Protein AF-A0A7C6Z3P0-F1 (afdb_monomer_lite)

Sequence (90 aa):
MDITAIKLQYNKILERYKTAEAWLDSPKRVDREIQKWMPEFEKIVDQINLLLFAIGDHTTDEAMNGFKMENEISKKYTKVSLNKRRERRE

Organism: NCBI:txid36854

Structure (mmCIF, N/CA/C/O backbone):
data_AF-A0A7C6Z3P0-F1
#
_entry.id   AF-A0A7C6Z3P0-F1
#
loop_
_atom_site.group_PDB
_atom_site.id
_atom_site.type_symbol
_atom_site.label_atom_id
_atom_site.label_alt_id
_atom_site.label_comp_id
_atom_site.label_asym_id
_atom_site.label_entity_id
_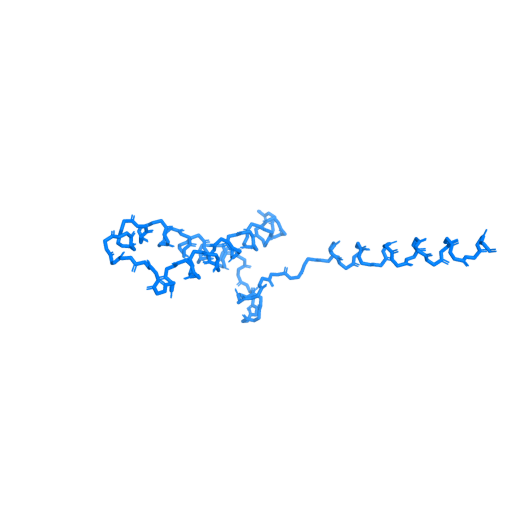atom_site.label_seq_id
_atom_site.pdbx_PDB_ins_code
_atom_site.Cartn_x
_atom_site.Cartn_y
_atom_site.Cartn_z
_atom_site.occupancy
_atom_site.B_iso_or_equiv
_atom_site.auth_seq_id
_atom_site.auth_comp_id
_atom_site.auth_asym_id
_atom_site.auth_atom_id
_atom_site.pdbx_PDB_model_num
ATOM 1 N N . MET A 1 1 ? 7.983 9.948 -17.809 1.00 63.28 1 MET A N 1
ATOM 2 C CA . MET A 1 1 ? 7.874 9.794 -16.342 1.00 63.28 1 MET A CA 1
ATOM 3 C C . MET A 1 1 ? 8.793 8.642 -15.961 1.00 63.28 1 MET A C 1
ATOM 5 O O . MET A 1 1 ? 8.781 7.652 -16.679 1.00 63.28 1 MET A O 1
ATOM 9 N N . ASP A 1 2 ? 9.654 8.789 -14.955 1.00 88.19 2 ASP A N 1
ATOM 10 C CA . ASP A 1 2 ? 10.605 7.729 -14.586 1.00 88.19 2 ASP A CA 1
ATOM 11 C C . ASP A 1 2 ? 9.881 6.611 -13.822 1.00 88.19 2 ASP A C 1
ATOM 13 O O . ASP A 1 2 ? 9.443 6.807 -12.688 1.00 88.19 2 ASP A O 1
ATOM 17 N N . ILE A 1 3 ? 9.758 5.440 -14.453 1.00 89.88 3 ILE A N 1
ATOM 18 C CA . ILE A 1 3 ? 9.100 4.252 -13.886 1.00 89.88 3 ILE A CA 1
ATOM 19 C C . ILE A 1 3 ? 9.752 3.847 -12.557 1.00 89.88 3 ILE A C 1
ATOM 21 O O . ILE A 1 3 ? 9.064 3.411 -11.637 1.00 89.88 3 ILE A O 1
ATOM 25 N N . THR A 1 4 ? 11.063 4.047 -12.410 1.00 90.44 4 THR A N 1
ATOM 26 C CA . THR A 1 4 ? 11.803 3.741 -11.178 1.00 90.44 4 THR A CA 1
ATOM 27 C C . THR A 1 4 ? 11.314 4.605 -10.017 1.00 90.44 4 THR A C 1
ATOM 29 O O . THR A 1 4 ? 11.081 4.107 -8.914 1.00 90.44 4 THR A O 1
ATOM 32 N N . ALA A 1 5 ? 11.100 5.900 -10.263 1.00 91.44 5 ALA A N 1
ATOM 33 C CA . ALA A 1 5 ? 10.562 6.819 -9.265 1.00 91.44 5 ALA A CA 1
ATOM 34 C C . ALA A 1 5 ? 9.118 6.459 -8.874 1.00 91.44 5 ALA A C 1
ATOM 36 O O . ALA A 1 5 ? 8.784 6.493 -7.689 1.00 91.44 5 ALA A O 1
ATOM 37 N N . ILE A 1 6 ? 8.293 6.046 -9.843 1.00 93.88 6 ILE A N 1
ATOM 38 C CA . ILE A 1 6 ? 6.910 5.602 -9.604 1.00 93.88 6 ILE A CA 1
ATOM 39 C C . ILE A 1 6 ? 6.891 4.325 -8.753 1.00 93.88 6 ILE A C 1
ATOM 41 O O . ILE A 1 6 ? 6.174 4.273 -7.758 1.00 93.88 6 ILE A O 1
ATOM 45 N N . LYS A 1 7 ? 7.733 3.329 -9.062 1.00 93.88 7 LYS A N 1
ATOM 46 C CA . LYS A 1 7 ? 7.882 2.100 -8.258 1.00 93.88 7 LYS A CA 1
ATOM 47 C C . LYS A 1 7 ? 8.347 2.392 -6.828 1.00 93.88 7 LYS A C 1
ATOM 49 O O . LYS A 1 7 ? 7.849 1.797 -5.874 1.00 93.88 7 LYS A O 1
ATOM 54 N N . LEU A 1 8 ? 9.260 3.349 -6.648 1.00 93.75 8 LEU A N 1
ATOM 55 C CA . LEU A 1 8 ? 9.690 3.773 -5.313 1.00 93.75 8 LEU A CA 1
ATOM 56 C C . LEU A 1 8 ? 8.552 4.444 -4.534 1.00 93.75 8 LEU A C 1
ATOM 58 O O . LEU A 1 8 ? 8.399 4.216 -3.333 1.00 93.75 8 LEU A O 1
ATOM 62 N N . GLN A 1 9 ? 7.770 5.291 -5.203 1.00 94.69 9 GLN A N 1
ATOM 63 C CA . GLN A 1 9 ? 6.598 5.918 -4.605 1.00 94.69 9 GLN A CA 1
ATOM 64 C C . GLN A 1 9 ? 5.551 4.867 -4.233 1.00 94.69 9 GLN A C 1
ATOM 66 O O . GLN A 1 9 ? 5.033 4.913 -3.120 1.00 94.69 9 GLN A O 1
ATOM 71 N N . TYR A 1 10 ? 5.312 3.890 -5.109 1.00 96.25 10 TYR A N 1
ATOM 72 C CA . TYR A 1 10 ? 4.429 2.759 -4.852 1.00 96.25 10 TYR A CA 1
ATOM 73 C C . TYR A 1 10 ? 4.807 2.028 -3.565 1.00 96.25 10 TYR A C 1
ATOM 75 O O . TYR A 1 10 ? 3.977 1.921 -2.668 1.00 96.25 10 TYR A O 1
ATOM 83 N N . ASN A 1 11 ? 6.074 1.624 -3.413 1.00 95.38 11 ASN A N 1
ATOM 84 C CA . ASN A 1 11 ? 6.534 0.919 -2.212 1.00 95.38 11 ASN A CA 1
ATOM 85 C C . ASN A 1 11 ? 6.266 1.722 -0.925 1.00 95.38 11 ASN A C 1
ATOM 87 O O . ASN A 1 11 ? 5.820 1.161 0.072 1.00 95.38 11 ASN A O 1
ATOM 91 N N . LYS A 1 12 ? 6.466 3.047 -0.954 1.00 95.44 12 LYS A N 1
ATOM 92 C CA . LYS A 1 12 ? 6.179 3.921 0.199 1.00 95.44 12 LYS A CA 1
ATOM 93 C C . LYS A 1 12 ? 4.689 3.983 0.536 1.00 95.44 12 LYS A C 1
ATOM 95 O O . LYS A 1 12 ? 4.330 4.027 1.711 1.00 95.44 12 LYS A O 1
ATOM 100 N N . ILE A 1 13 ? 3.821 4.043 -0.473 1.00 96.38 13 ILE A N 1
ATOM 101 C CA . ILE A 1 13 ? 2.369 4.053 -0.254 1.00 96.38 13 ILE A CA 1
ATOM 102 C C . ILE A 1 13 ? 1.891 2.673 0.210 1.00 96.38 13 ILE A C 1
ATOM 104 O O . ILE A 1 13 ? 1.066 2.600 1.115 1.00 96.38 13 ILE A O 1
ATOM 108 N N . LEU A 1 14 ? 2.468 1.589 -0.312 1.00 96.62 14 LEU A N 1
ATOM 109 C CA . LEU A 1 14 ? 2.167 0.224 0.111 1.00 96.62 14 LEU A CA 1
ATOM 110 C C . LEU A 1 14 ? 2.489 -0.007 1.598 1.00 96.62 14 LEU A C 1
ATOM 112 O O . LEU A 1 14 ? 1.697 -0.615 2.314 1.00 96.62 14 LEU A O 1
ATOM 116 N N . GLU A 1 15 ? 3.611 0.514 2.101 1.00 95.75 15 GLU A N 1
ATOM 117 C CA . GLU A 1 15 ? 3.926 0.469 3.540 1.00 95.75 15 GLU A CA 1
ATOM 118 C C . GLU A 1 15 ? 2.887 1.219 4.389 1.00 95.75 15 GLU A C 1
ATOM 120 O O . GLU A 1 15 ? 2.477 0.745 5.455 1.00 95.75 15 GLU A O 1
ATOM 125 N N . ARG A 1 16 ? 2.424 2.380 3.908 1.00 95.50 16 ARG A N 1
ATOM 126 C CA . ARG A 1 16 ? 1.360 3.148 4.573 1.00 95.50 16 ARG A CA 1
ATOM 127 C C . ARG A 1 16 ? 0.038 2.395 4.570 1.00 95.50 16 ARG A C 1
ATOM 129 O O . ARG A 1 16 ? -0.609 2.357 5.610 1.00 95.50 16 ARG A O 1
ATOM 136 N N . TYR A 1 17 ? -0.322 1.773 3.449 1.00 96.44 17 TYR A N 1
ATOM 137 C CA . TYR A 1 17 ? -1.500 0.918 3.336 1.00 96.44 17 TYR A CA 1
ATOM 138 C C . TYR A 1 17 ? -1.464 -0.204 4.369 1.00 96.44 17 TYR A C 1
ATOM 140 O O . TYR A 1 17 ? -2.374 -0.288 5.183 1.00 96.44 17 TYR A O 1
ATOM 148 N N . LYS A 1 18 ? -0.374 -0.983 4.427 1.00 95.00 18 LYS A N 1
ATOM 149 C CA . LYS A 1 18 ? -0.230 -2.096 5.385 1.00 95.00 18 LYS A CA 1
ATOM 150 C C . LYS A 1 18 ? -0.336 -1.626 6.836 1.00 95.00 18 LYS A C 1
ATOM 152 O O . LYS A 1 18 ? -0.927 -2.294 7.678 1.00 95.00 18 LYS A O 1
ATOM 157 N N . THR A 1 19 ? 0.226 -0.456 7.132 1.00 95.56 19 THR A N 1
ATOM 158 C CA . THR A 1 19 ? 0.133 0.148 8.468 1.00 95.56 19 THR A CA 1
ATOM 159 C C . THR A 1 19 ? -1.300 0.570 8.798 1.00 95.56 19 THR A C 1
ATOM 161 O O . THR A 1 19 ? -1.759 0.357 9.919 1.00 95.56 19 THR A O 1
ATOM 164 N N . ALA A 1 20 ? -2.005 1.174 7.841 1.00 94.38 20 ALA A N 1
ATOM 165 C CA . ALA A 1 20 ? -3.379 1.624 8.018 1.00 94.38 20 ALA A CA 1
ATOM 166 C C . ALA A 1 20 ? -4.358 0.445 8.120 1.00 94.38 20 ALA A C 1
ATOM 168 O O . ALA A 1 20 ? -5.201 0.445 9.009 1.00 94.38 20 ALA A O 1
ATOM 169 N N . GLU A 1 21 ? -4.187 -0.584 7.290 1.00 95.06 21 GLU A N 1
ATOM 170 C CA . GLU A 1 21 ? -4.929 -1.849 7.340 1.00 95.06 21 GLU A CA 1
ATOM 171 C C . GLU A 1 21 ? -4.776 -2.505 8.719 1.00 95.06 21 GLU A C 1
ATOM 173 O O . GLU A 1 21 ? -5.762 -2.705 9.421 1.00 95.06 21 GLU A O 1
ATOM 178 N N . ALA A 1 22 ? -3.539 -2.683 9.198 1.00 94.81 22 ALA A N 1
ATOM 179 C CA . ALA A 1 22 ? -3.286 -3.228 10.533 1.00 94.81 22 ALA A CA 1
ATOM 180 C C . ALA A 1 22 ? -3.870 -2.367 11.671 1.00 94.81 22 ALA A C 1
ATOM 182 O O . ALA A 1 22 ? -4.213 -2.880 12.740 1.00 94.81 22 ALA A O 1
ATOM 183 N N . TRP A 1 23 ? -3.957 -1.046 11.480 1.00 94.31 23 TRP A N 1
ATOM 184 C CA . TRP A 1 23 ? -4.582 -0.148 12.450 1.00 94.31 23 TRP A CA 1
ATOM 185 C C . TRP A 1 23 ? -6.107 -0.303 12.468 1.00 94.31 23 TRP A C 1
ATOM 187 O O . TRP A 1 23 ? -6.679 -0.310 13.561 1.00 94.31 23 TRP A O 1
ATOM 197 N N . LEU A 1 24 ? -6.734 -0.439 11.294 1.00 92.62 24 LEU A N 1
ATOM 198 C CA . LEU A 1 24 ? -8.178 -0.627 11.120 1.00 92.62 24 LEU A CA 1
ATOM 199 C C . LEU A 1 24 ? -8.639 -1.992 11.638 1.00 92.62 24 LEU A C 1
ATOM 201 O O . LEU A 1 24 ? -9.634 -2.056 12.354 1.00 92.62 24 LEU A O 1
ATOM 205 N N . ASP A 1 25 ? -7.868 -3.046 11.372 1.00 91.50 25 ASP A N 1
ATOM 206 C CA . ASP A 1 25 ? -8.149 -4.417 11.818 1.00 91.50 25 ASP A CA 1
ATOM 207 C C . ASP A 1 25 ? -7.912 -4.631 13.321 1.00 91.50 25 ASP A C 1
ATOM 209 O O . ASP A 1 25 ? -8.169 -5.706 13.872 1.00 91.50 25 ASP A O 1
ATOM 213 N N . SER A 1 26 ? -7.390 -3.624 14.027 1.00 92.75 26 SER A N 1
ATOM 214 C CA . SER A 1 26 ? -7.105 -3.757 15.447 1.00 92.75 26 SER A CA 1
ATOM 215 C C . SER A 1 26 ? -8.410 -3.867 16.254 1.00 92.75 26 SER A C 1
ATOM 217 O O . SER A 1 26 ? -9.189 -2.913 16.290 1.00 92.75 26 SER A O 1
ATOM 219 N N . PRO A 1 27 ? -8.610 -4.941 17.046 1.00 89.56 27 PRO A N 1
ATOM 220 C CA . PRO A 1 27 ? -9.833 -5.144 17.836 1.00 89.56 27 PRO A CA 1
ATOM 221 C C . PRO A 1 27 ? -9.999 -4.127 18.979 1.00 89.56 27 PRO A C 1
ATOM 223 O O . PRO A 1 27 ? -10.975 -4.158 19.720 1.00 89.56 27 PRO A O 1
ATOM 226 N N . LYS A 1 28 ? -9.015 -3.240 19.166 1.00 89.06 28 LYS A N 1
ATOM 227 C CA . LYS A 1 28 ? -9.027 -2.165 20.164 1.00 89.06 28 LYS A CA 1
ATOM 228 C C . LYS A 1 28 ? -9.729 -0.901 19.663 1.00 89.06 28 LYS A C 1
ATOM 230 O O . LYS A 1 28 ? -9.845 0.054 20.429 1.00 89.06 28 LYS A O 1
ATOM 235 N N . ARG A 1 29 ? -10.111 -0.847 18.384 1.00 87.50 29 ARG A N 1
ATOM 236 C CA . ARG A 1 29 ? -10.706 0.339 17.767 1.00 87.50 29 ARG A CA 1
ATOM 237 C C . ARG A 1 29 ? -12.214 0.333 17.908 1.00 87.50 29 ARG A C 1
ATOM 239 O O . ARG A 1 29 ? -12.859 -0.706 17.882 1.00 87.50 29 ARG A O 1
ATOM 246 N N . VAL A 1 30 ? -12.755 1.533 18.064 1.00 92.69 30 VAL A N 1
ATOM 247 C CA . VAL A 1 30 ? -14.197 1.764 18.105 1.00 92.69 30 VAL A CA 1
ATOM 248 C C . VAL A 1 30 ? -14.656 2.140 16.701 1.00 92.69 30 VAL A C 1
ATOM 250 O O . VAL A 1 30 ? -14.001 2.951 16.045 1.00 92.69 30 VAL A O 1
ATOM 253 N N . ASP A 1 31 ? -15.809 1.632 16.271 1.00 90.44 31 ASP A N 1
ATOM 254 C CA . ASP A 1 31 ? -16.362 1.848 14.924 1.00 90.44 31 ASP A CA 1
ATOM 255 C C . ASP A 1 31 ? -16.400 3.321 14.506 1.00 90.44 31 ASP A C 1
ATOM 257 O O . ASP A 1 31 ? -16.097 3.670 13.369 1.00 90.44 31 ASP A O 1
ATOM 261 N N . ARG A 1 32 ? -16.710 4.226 15.441 1.00 92.31 32 ARG A N 1
ATOM 262 C CA . ARG A 1 32 ? -16.730 5.670 15.174 1.00 92.31 32 ARG A CA 1
ATOM 263 C C . ARG A 1 32 ? -15.347 6.229 14.825 1.00 92.31 32 ARG A C 1
ATOM 265 O O . ARG A 1 32 ? -15.240 7.147 14.016 1.00 92.31 32 ARG A O 1
ATOM 272 N N . GLU A 1 33 ? -14.297 5.713 15.459 1.00 92.38 33 GLU A N 1
ATOM 273 C CA . GLU A 1 33 ? -12.918 6.097 15.155 1.00 92.38 33 GLU A CA 1
ATOM 274 C C . GLU A 1 33 ? -12.511 5.542 13.788 1.00 92.38 33 GLU A C 1
ATOM 276 O O . GLU A 1 33 ? -11.958 6.277 12.977 1.00 92.38 33 GLU A O 1
ATOM 281 N N . ILE A 1 34 ? -12.875 4.291 13.495 1.00 92.06 34 ILE A N 1
ATOM 282 C CA . ILE A 1 34 ? -12.673 3.664 12.183 1.00 92.06 34 ILE A CA 1
ATOM 283 C C . ILE A 1 34 ? -13.343 4.491 11.077 1.00 92.06 34 ILE A C 1
ATOM 285 O O . ILE A 1 34 ? -12.684 4.889 10.120 1.00 92.06 34 ILE A O 1
ATOM 289 N N . GLN A 1 35 ? -14.623 4.838 11.236 1.00 94.19 35 GLN A N 1
ATOM 290 C CA . GLN A 1 35 ? -15.362 5.636 10.253 1.00 94.19 35 GLN A CA 1
ATOM 291 C C . GLN A 1 35 ? -14.756 7.022 10.024 1.00 94.19 35 GLN A C 1
ATOM 293 O O . GLN A 1 35 ? -14.787 7.525 8.904 1.00 94.19 35 GLN A O 1
ATOM 298 N N . LYS A 1 36 ? -14.172 7.639 11.059 1.00 95.12 36 LYS A N 1
ATOM 299 C CA . LYS A 1 36 ? -13.477 8.927 10.922 1.00 95.12 36 LYS A CA 1
ATOM 300 C C . LYS A 1 36 ? -12.269 8.828 9.986 1.00 95.12 36 LYS A C 1
ATOM 302 O O . LYS A 1 36 ? -11.986 9.785 9.271 1.00 95.12 36 LYS A O 1
ATOM 307 N N . TRP A 1 37 ? -11.551 7.709 10.021 1.00 94.62 37 TRP A N 1
ATOM 308 C CA . TRP A 1 37 ? -10.319 7.514 9.255 1.00 94.62 37 TRP A CA 1
ATOM 309 C C . TRP A 1 37 ? -10.525 6.780 7.928 1.00 94.62 37 TRP A C 1
ATOM 311 O O . TRP A 1 37 ? -9.627 6.813 7.088 1.00 94.62 37 TRP A O 1
ATOM 321 N N . MET A 1 38 ? -11.702 6.192 7.698 1.00 94.25 38 MET A N 1
ATOM 322 C CA . MET A 1 38 ? -12.037 5.496 6.452 1.00 94.25 38 MET A CA 1
ATOM 323 C C . MET A 1 38 ? -11.774 6.335 5.186 1.00 94.25 38 MET A C 1
ATOM 325 O O . MET A 1 38 ? -11.119 5.819 4.283 1.00 94.25 38 MET A O 1
ATOM 329 N N . PRO A 1 39 ? -12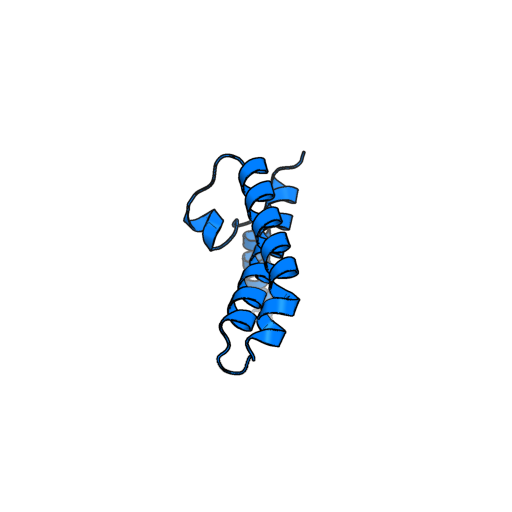.130 7.637 5.121 1.00 96.75 39 PRO A N 1
ATOM 330 C CA . PRO A 1 39 ? -11.846 8.444 3.932 1.00 96.75 39 PRO A CA 1
ATOM 331 C C . PRO A 1 39 ? -10.346 8.617 3.648 1.00 96.75 39 PRO A C 1
ATOM 333 O O . PRO A 1 39 ? -9.941 8.786 2.502 1.00 96.75 39 PRO A O 1
ATOM 336 N N . GLU A 1 40 ? -9.495 8.600 4.679 1.00 95.44 40 GLU A N 1
ATOM 337 C CA . GLU A 1 40 ? -8.041 8.664 4.489 1.00 95.44 40 GLU A CA 1
ATOM 338 C C . GLU A 1 40 ? -7.477 7.319 4.024 1.00 95.44 40 GLU A C 1
ATOM 340 O O . GLU A 1 40 ? -6.539 7.288 3.230 1.00 95.44 40 GLU A O 1
ATOM 345 N N . PHE A 1 41 ? -8.068 6.211 4.475 1.00 96.25 41 PHE A N 1
ATOM 346 C CA . PHE A 1 41 ? -7.722 4.881 3.988 1.00 96.25 41 PHE A CA 1
ATOM 347 C C . PHE A 1 41 ? -8.092 4.706 2.508 1.00 96.25 41 PHE A C 1
ATOM 349 O O . PHE A 1 41 ? -7.258 4.258 1.724 1.00 96.25 41 PHE A O 1
ATOM 356 N N . GLU A 1 42 ? -9.280 5.154 2.097 1.00 96.38 42 GLU A N 1
ATOM 357 C CA . GLU A 1 42 ? -9.717 5.146 0.692 1.00 96.38 42 GLU A CA 1
ATOM 358 C C . GLU A 1 42 ? -8.749 5.920 -0.215 1.00 96.38 42 GLU A C 1
ATOM 360 O O . GLU A 1 42 ? -8.326 5.407 -1.250 1.00 96.38 42 GLU A O 1
ATOM 365 N N . L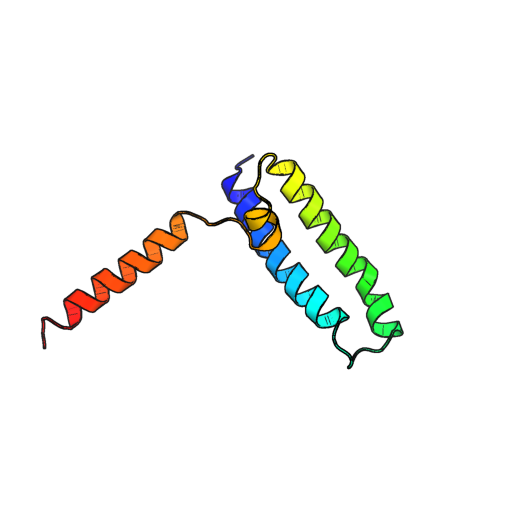YS A 1 43 ? -8.275 7.099 0.216 1.00 97.31 43 LYS A N 1
ATOM 366 C CA . LYS A 1 43 ? -7.255 7.862 -0.529 1.00 97.31 43 LYS A CA 1
ATOM 367 C C . LYS A 1 43 ? -5.955 7.083 -0.737 1.00 97.31 43 LYS A C 1
ATOM 369 O O . LYS A 1 43 ? -5.297 7.263 -1.760 1.00 97.31 43 LYS A O 1
ATOM 374 N N . ILE A 1 44 ? -5.547 6.258 0.228 1.00 96.50 44 ILE A N 1
ATOM 375 C CA . ILE A 1 44 ? -4.348 5.418 0.095 1.00 96.50 44 ILE A CA 1
ATOM 376 C C . ILE A 1 44 ? -4.586 4.331 -0.959 1.00 96.50 44 ILE A C 1
ATOM 378 O O . ILE A 1 44 ? -3.715 4.100 -1.798 1.00 96.50 44 ILE A O 1
ATOM 382 N N . VAL A 1 45 ? -5.763 3.700 -0.950 1.00 96.62 45 VAL A N 1
ATOM 383 C CA . VAL A 1 45 ? -6.154 2.693 -1.950 1.00 96.62 45 VAL A CA 1
ATOM 384 C C . VAL A 1 45 ? -6.181 3.302 -3.354 1.00 96.62 45 VAL A C 1
ATOM 386 O O . VAL A 1 45 ? -5.598 2.737 -4.281 1.00 96.62 45 VAL A O 1
ATOM 389 N N . ASP A 1 46 ? -6.755 4.494 -3.509 1.00 97.62 46 ASP A N 1
ATOM 390 C CA . ASP A 1 46 ? -6.764 5.214 -4.786 1.00 97.62 46 ASP A CA 1
ATOM 391 C C . ASP A 1 46 ? -5.347 5.520 -5.282 1.00 97.62 46 ASP A C 1
ATOM 393 O O . ASP A 1 46 ? -5.035 5.332 -6.459 1.00 97.62 46 ASP A O 1
ATOM 397 N N . GLN A 1 47 ? -4.448 5.939 -4.385 1.00 96.69 47 GLN A N 1
ATOM 398 C CA . GLN A 1 47 ? -3.042 6.172 -4.722 1.00 96.69 47 GLN A CA 1
ATOM 399 C C . GLN A 1 47 ? -2.337 4.893 -5.187 1.00 96.69 47 GLN A C 1
ATOM 401 O O . GLN A 1 47 ? -1.578 4.945 -6.154 1.00 96.69 47 GLN A O 1
ATOM 406 N N . ILE A 1 48 ? -2.586 3.755 -4.533 1.00 95.69 48 ILE A N 1
ATOM 407 C CA . ILE A 1 48 ? -2.055 2.447 -4.948 1.00 95.69 48 ILE A CA 1
ATOM 408 C C . ILE A 1 48 ? -2.534 2.107 -6.358 1.00 95.69 48 ILE A C 1
ATOM 410 O O . ILE A 1 48 ? -1.708 1.814 -7.223 1.00 95.69 48 ILE A O 1
ATOM 414 N N . ASN A 1 49 ? -3.839 2.211 -6.610 1.00 95.06 49 ASN A N 1
ATOM 415 C CA . ASN A 1 49 ? -4.438 1.885 -7.904 1.00 95.06 49 ASN A CA 1
ATOM 416 C C . ASN A 1 49 ? -3.893 2.772 -9.031 1.00 95.06 49 ASN A C 1
ATOM 418 O O . ASN A 1 49 ? -3.519 2.270 -10.092 1.00 95.06 49 ASN A O 1
ATOM 422 N N . LEU A 1 50 ? -3.782 4.083 -8.791 1.00 96.62 50 LEU A N 1
ATOM 423 C CA . LEU A 1 50 ? -3.216 5.031 -9.754 1.00 96.62 50 LEU A CA 1
ATOM 424 C C . LEU A 1 50 ? -1.754 4.716 -10.083 1.00 96.62 50 LEU A C 1
ATOM 426 O O . LEU A 1 50 ? -1.349 4.790 -11.244 1.00 96.62 50 LEU A O 1
ATOM 430 N N . LEU A 1 51 ? -0.956 4.360 -9.075 1.00 95.69 51 LEU A N 1
ATOM 431 C CA . LEU A 1 51 ? 0.454 4.033 -9.267 1.00 95.69 51 LEU A CA 1
ATOM 432 C C . LEU A 1 51 ? 0.634 2.692 -9.990 1.00 95.69 51 LEU A C 1
ATOM 434 O O . LEU A 1 51 ? 1.470 2.622 -10.886 1.00 95.69 51 LEU A O 1
ATOM 438 N N . LEU A 1 52 ? -0.161 1.662 -9.677 1.00 94.75 52 LEU A N 1
ATOM 439 C CA . LEU A 1 52 ? -0.148 0.396 -10.426 1.00 94.75 52 LEU A CA 1
ATOM 440 C C . LEU A 1 52 ? -0.529 0.605 -11.889 1.00 94.75 52 LEU A C 1
ATOM 442 O O . LEU A 1 52 ? 0.156 0.102 -12.777 1.00 94.75 52 LEU A O 1
ATOM 446 N N . PHE A 1 53 ? -1.567 1.405 -12.144 1.00 94.94 53 PHE A N 1
ATOM 447 C CA . PHE A 1 53 ? -1.961 1.762 -13.503 1.00 94.94 53 PHE A CA 1
ATOM 448 C C . PHE A 1 53 ? -0.831 2.482 -14.253 1.00 94.94 53 PHE A C 1
ATOM 450 O O . PHE A 1 53 ? -0.554 2.164 -15.406 1.00 94.94 53 PHE A O 1
ATOM 457 N N . ALA A 1 54 ? -0.136 3.414 -13.593 1.00 94.44 54 ALA A N 1
ATOM 458 C CA . ALA A 1 54 ? 0.993 4.132 -14.184 1.00 94.44 54 ALA A CA 1
ATOM 459 C C . ALA A 1 54 ? 2.227 3.245 -14.436 1.00 94.44 54 ALA A C 1
ATOM 461 O O . ALA A 1 54 ? 3.022 3.549 -15.325 1.00 94.44 54 ALA A O 1
ATOM 462 N N . ILE A 1 55 ? 2.407 2.173 -13.658 1.00 94.25 55 ILE A N 1
ATOM 463 C CA . ILE A 1 55 ? 3.483 1.191 -13.853 1.00 94.25 55 ILE A CA 1
ATOM 464 C C . ILE A 1 55 ? 3.185 0.285 -15.054 1.00 94.25 55 ILE A C 1
ATOM 466 O O . ILE A 1 55 ? 4.113 -0.071 -15.780 1.00 94.25 55 ILE A O 1
ATOM 470 N N . GLY A 1 56 ? 1.914 -0.046 -15.293 1.00 93.00 56 GLY A N 1
ATOM 471 C CA . GLY A 1 56 ? 1.510 -0.945 -16.371 1.00 93.00 56 GLY A CA 1
ATOM 472 C C . GLY A 1 56 ? 1.767 -2.398 -15.987 1.00 93.00 56 GLY A C 1
ATOM 473 O O . GLY A 1 56 ? 1.131 -2.904 -15.066 1.00 93.00 56 GLY A O 1
ATOM 474 N N . ASP A 1 57 ? 2.700 -3.067 -16.662 1.00 92.12 57 ASP A N 1
ATOM 475 C CA . ASP A 1 57 ? 2.993 -4.482 -16.418 1.00 92.12 57 ASP A CA 1
ATOM 476 C C . ASP A 1 57 ? 3.685 -4.707 -15.067 1.00 92.12 57 ASP A C 1
ATOM 478 O O . ASP A 1 57 ? 4.744 -4.146 -14.768 1.00 92.12 57 ASP A O 1
ATOM 482 N N . HIS A 1 58 ? 3.081 -5.568 -14.252 1.00 92.62 58 HIS A N 1
ATOM 483 C CA . HIS A 1 58 ? 3.597 -5.989 -12.957 1.00 92.62 58 HIS A CA 1
ATOM 484 C C . HIS A 1 58 ? 3.084 -7.387 -12.606 1.00 92.62 58 HIS A C 1
ATOM 486 O O . HIS A 1 58 ? 2.034 -7.835 -13.067 1.00 92.62 58 HIS A O 1
ATOM 492 N N . THR A 1 59 ? 3.835 -8.089 -11.767 1.00 94.62 59 THR A N 1
ATOM 493 C CA . THR A 1 59 ? 3.420 -9.377 -11.205 1.00 94.62 59 THR A CA 1
ATOM 494 C C . THR A 1 59 ? 2.532 -9.189 -9.976 1.00 94.62 59 THR A C 1
ATOM 496 O O . THR A 1 59 ? 2.570 -8.158 -9.302 1.00 94.62 59 THR A O 1
ATOM 499 N N . THR A 1 60 ? 1.766 -10.223 -9.621 1.00 92.25 60 THR A N 1
ATOM 500 C CA . THR A 1 60 ? 0.989 -10.232 -8.371 1.00 92.25 60 THR A CA 1
ATOM 501 C C . THR A 1 60 ? 1.885 -10.078 -7.137 1.00 92.25 60 THR A C 1
ATOM 503 O O . THR A 1 60 ? 1.509 -9.379 -6.201 1.00 92.25 60 THR A O 1
ATOM 506 N N . ASP A 1 61 ? 3.086 -10.673 -7.143 1.00 92.62 61 ASP A N 1
ATOM 507 C CA . ASP A 1 61 ? 4.057 -10.515 -6.050 1.00 92.62 61 ASP A CA 1
ATOM 508 C C . ASP A 1 61 ? 4.485 -9.052 -5.897 1.00 92.62 61 ASP A C 1
ATOM 510 O O . ASP A 1 61 ? 4.466 -8.520 -4.792 1.00 92.62 61 ASP A O 1
ATOM 514 N N . GLU A 1 62 ? 4.793 -8.365 -6.999 1.00 92.94 62 GLU A N 1
ATOM 515 C CA . GLU A 1 62 ? 5.160 -6.946 -6.963 1.00 92.94 62 GLU A CA 1
ATOM 516 C C . GLU A 1 62 ? 4.011 -6.057 -6.475 1.00 92.94 62 GLU A C 1
ATOM 518 O O . GLU A 1 62 ? 4.246 -5.131 -5.697 1.00 92.94 62 GLU A O 1
ATOM 523 N N . ALA A 1 63 ? 2.769 -6.355 -6.863 1.00 92.81 63 ALA A N 1
ATOM 524 C CA . ALA A 1 63 ? 1.609 -5.633 -6.349 1.00 92.81 63 ALA A CA 1
ATOM 525 C C . ALA A 1 63 ? 1.449 -5.825 -4.829 1.00 92.81 63 ALA A C 1
ATOM 527 O O . ALA A 1 63 ? 1.259 -4.854 -4.099 1.00 92.81 63 ALA A O 1
ATOM 528 N N . MET A 1 64 ? 1.575 -7.053 -4.322 1.00 92.19 64 MET A N 1
ATOM 529 C CA . MET A 1 64 ? 1.335 -7.348 -2.902 1.00 92.19 64 MET A CA 1
ATOM 530 C C . MET A 1 64 ? 2.516 -7.002 -1.980 1.00 92.19 64 MET A C 1
ATOM 532 O O . MET A 1 64 ? 2.338 -6.596 -0.824 1.00 92.19 64 MET A O 1
ATOM 536 N N . ASN A 1 65 ? 3.741 -7.175 -2.471 1.00 93.38 65 ASN A N 1
ATOM 537 C CA . ASN A 1 65 ? 4.964 -7.111 -1.670 1.00 93.38 65 ASN A CA 1
ATOM 538 C C . ASN A 1 65 ? 5.875 -5.938 -2.036 1.00 93.38 65 ASN A C 1
ATOM 540 O O . ASN A 1 65 ? 6.815 -5.653 -1.293 1.00 93.38 65 ASN A O 1
ATOM 544 N N . GLY A 1 66 ? 5.558 -5.210 -3.105 1.00 93.06 66 GLY A N 1
ATOM 545 C CA . GLY A 1 66 ? 6.347 -4.090 -3.596 1.00 93.06 66 GLY A CA 1
ATOM 546 C C . GLY A 1 66 ? 7.413 -4.517 -4.603 1.00 93.06 66 GLY A C 1
ATOM 547 O O . GLY A 1 66 ? 7.760 -5.689 -4.756 1.00 93.06 66 GLY A O 1
ATOM 548 N N . PHE A 1 67 ? 7.961 -3.528 -5.302 1.00 92.88 67 PHE A N 1
ATOM 549 C CA . PHE A 1 67 ? 8.957 -3.727 -6.347 1.00 92.88 67 PHE A CA 1
ATOM 550 C C . PHE A 1 67 ? 10.359 -3.862 -5.754 1.00 92.88 67 PHE A C 1
ATOM 552 O O . PHE A 1 67 ? 10.811 -3.007 -4.985 1.00 92.88 67 PHE A O 1
ATOM 559 N N . LYS A 1 68 ? 11.083 -4.909 -6.160 1.00 88.69 68 LYS A N 1
ATOM 560 C CA . LYS A 1 68 ? 12.498 -5.088 -5.812 1.00 88.69 68 LYS A CA 1
ATOM 561 C C . LYS A 1 68 ? 13.343 -4.116 -6.630 1.00 88.69 68 LYS A C 1
ATOM 563 O O . LYS A 1 68 ? 13.415 -4.218 -7.849 1.00 88.69 68 LYS A O 1
ATOM 568 N N . MET A 1 69 ? 14.000 -3.182 -5.950 1.00 80.81 69 MET A N 1
ATOM 569 C CA . MET A 1 69 ? 14.874 -2.202 -6.592 1.00 80.81 69 MET A CA 1
ATOM 570 C C . MET A 1 69 ? 16.307 -2.747 -6.634 1.00 80.81 69 MET A C 1
ATOM 572 O O . MET A 1 69 ? 16.865 -3.101 -5.593 1.00 80.81 69 MET A O 1
ATOM 576 N N . GLU A 1 70 ? 16.940 -2.774 -7.812 1.00 65.88 70 GLU A N 1
ATOM 577 C CA . GLU A 1 70 ? 18.317 -3.282 -7.999 1.00 65.88 70 GLU A CA 1
ATOM 578 C C . GLU A 1 70 ? 19.349 -2.602 -7.069 1.00 65.88 70 GLU A C 1
ATOM 580 O O . GLU A 1 70 ? 20.333 -3.214 -6.649 1.00 65.88 70 GLU A O 1
ATOM 585 N N . ASN A 1 71 ? 19.080 -1.368 -6.631 1.00 54.50 71 ASN A N 1
ATOM 586 C CA . ASN A 1 71 ? 19.936 -0.622 -5.704 1.00 54.50 71 ASN A CA 1
ATOM 587 C C . ASN A 1 71 ? 19.991 -1.183 -4.267 1.00 54.50 71 ASN A C 1
ATOM 589 O O . ASN A 1 71 ? 20.938 -0.882 -3.533 1.00 54.50 71 ASN A O 1
ATOM 593 N N . GLU A 1 72 ? 19.032 -2.007 -3.835 1.00 51.31 72 GLU A N 1
ATOM 594 C CA . GLU A 1 72 ? 19.105 -2.656 -2.515 1.00 51.31 72 GLU A CA 1
ATOM 595 C C . GLU A 1 72 ? 20.003 -3.894 -2.512 1.00 51.31 72 GLU A C 1
ATOM 597 O O . GLU A 1 72 ? 20.665 -4.189 -1.510 1.00 51.31 72 GLU A O 1
ATOM 602 N N . ILE A 1 73 ? 20.113 -4.563 -3.661 1.00 50.78 73 ILE A N 1
ATOM 603 C CA . ILE A 1 73 ? 21.017 -5.696 -3.855 1.00 50.78 73 ILE A CA 1
ATOM 604 C C . ILE A 1 73 ? 22.462 -5.219 -3.645 1.00 50.78 73 ILE A C 1
ATOM 606 O O . ILE A 1 73 ? 23.210 -5.826 -2.875 1.00 50.78 73 ILE A O 1
ATOM 610 N N . SER A 1 74 ? 22.827 -4.059 -4.207 1.00 46.62 74 SER A N 1
ATOM 611 C CA . SER A 1 74 ? 24.174 -3.498 -4.057 1.00 46.62 74 SER A CA 1
ATOM 612 C C . SER A 1 74 ? 24.547 -3.224 -2.594 1.00 46.62 74 SER A C 1
ATOM 614 O O . SER A 1 74 ? 25.647 -3.584 -2.181 1.00 46.62 74 SER A O 1
ATOM 616 N N . LYS A 1 75 ? 23.651 -2.661 -1.766 1.00 48.50 75 LYS A N 1
ATOM 617 C CA . LYS A 1 75 ? 23.967 -2.343 -0.355 1.00 48.50 75 LYS A CA 1
ATOM 618 C C . LYS A 1 75 ?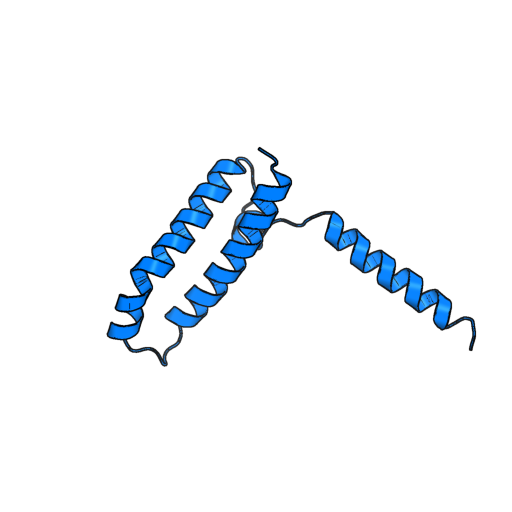 24.226 -3.589 0.498 1.00 48.50 75 LYS A C 1
ATOM 620 O O . LYS A 1 75 ? 25.043 -3.533 1.424 1.00 48.50 75 LYS A O 1
ATOM 625 N N . LYS A 1 76 ? 23.567 -4.713 0.190 1.00 49.22 76 LYS A N 1
ATOM 626 C CA . LYS A 1 76 ? 23.785 -5.991 0.886 1.00 49.22 76 LYS A CA 1
ATOM 627 C C . LYS A 1 76 ? 25.173 -6.563 0.566 1.00 49.22 76 LYS A C 1
ATOM 629 O O . LYS A 1 76 ? 25.869 -7.003 1.479 1.00 49.22 76 LYS A O 1
ATOM 634 N N . TYR A 1 77 ? 25.631 -6.456 -0.684 1.00 47.91 77 TYR A N 1
ATOM 635 C CA . TYR A 1 77 ? 26.969 -6.911 -1.086 1.00 47.91 77 TYR A CA 1
ATOM 636 C C . TYR A 1 77 ? 28.107 -5.964 -0.660 1.00 47.91 77 TYR A C 1
ATOM 638 O O . TYR A 1 77 ? 29.204 -6.438 -0.347 1.00 47.91 77 TYR A O 1
ATOM 646 N N . THR A 1 78 ? 27.868 -4.652 -0.544 1.00 48.41 78 THR A N 1
ATOM 647 C CA . THR A 1 78 ? 28.883 -3.705 -0.041 1.00 48.41 78 THR A CA 1
ATOM 648 C C . THR A 1 78 ? 29.160 -3.883 1.460 1.00 48.41 78 THR A C 1
ATOM 650 O O . THR A 1 78 ? 30.311 -3.815 1.886 1.00 48.41 78 THR A O 1
ATOM 653 N N . LYS A 1 79 ? 28.144 -4.178 2.290 1.00 50.56 79 LYS A N 1
ATOM 654 C CA . LYS A 1 79 ? 28.360 -4.431 3.733 1.00 50.56 79 LYS A CA 1
ATOM 655 C C . LYS A 1 79 ? 29.124 -5.732 4.002 1.00 50.56 79 LYS A C 1
ATOM 657 O O . LYS A 1 79 ? 30.010 -5.755 4.854 1.00 50.56 79 LYS A O 1
ATOM 662 N N . VAL A 1 80 ? 28.828 -6.798 3.255 1.00 54.78 80 VAL A N 1
ATOM 663 C CA . VAL A 1 80 ? 29.510 -8.099 3.404 1.00 54.78 80 VAL A CA 1
ATOM 664 C C . VAL A 1 80 ? 30.988 -8.007 3.006 1.00 54.78 80 VAL A C 1
ATOM 666 O O . VAL A 1 80 ? 31.848 -8.585 3.670 1.00 54.78 80 VAL A O 1
ATOM 669 N N . SER A 1 81 ? 31.312 -7.241 1.963 1.00 51.81 81 SER A N 1
ATOM 670 C CA . SER A 1 81 ? 32.697 -7.056 1.505 1.00 51.81 81 SER A CA 1
ATOM 671 C C . SER A 1 81 ? 33.544 -6.167 2.430 1.00 51.81 81 SER A C 1
ATOM 673 O O . SER A 1 81 ? 34.758 -6.367 2.509 1.00 51.81 81 SER A O 1
ATOM 675 N N . LEU A 1 82 ? 32.928 -5.243 3.178 1.00 55.41 82 LEU A N 1
ATOM 676 C CA . LEU A 1 82 ? 33.602 -4.423 4.195 1.00 55.41 82 LEU A CA 1
ATOM 677 C C . LEU A 1 82 ? 33.900 -5.198 5.490 1.00 55.41 82 LEU A C 1
ATOM 679 O O . LEU A 1 82 ? 35.010 -5.086 6.010 1.00 55.41 82 LEU A O 1
ATOM 683 N N . ASN A 1 83 ? 32.974 -6.033 5.977 1.00 54.97 83 ASN A N 1
ATOM 684 C CA . ASN A 1 83 ? 33.210 -6.832 7.191 1.00 54.97 83 ASN A CA 1
ATOM 685 C C . ASN A 1 83 ? 3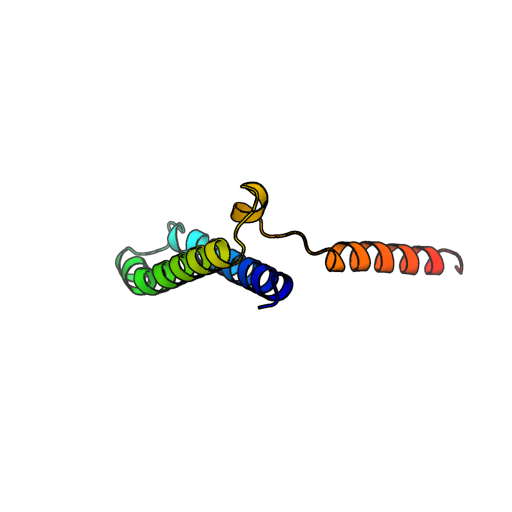4.311 -7.885 6.998 1.00 54.97 83 ASN A C 1
ATOM 687 O O . ASN A 1 83 ? 35.176 -8.037 7.857 1.00 54.97 83 ASN A O 1
ATOM 691 N N . LYS A 1 84 ? 34.377 -8.519 5.822 1.00 53.00 84 LYS A N 1
ATOM 692 C CA . LYS A 1 84 ? 35.381 -9.557 5.524 1.00 53.00 84 LYS A CA 1
ATOM 693 C C . LYS A 1 84 ? 36.829 -9.038 5.450 1.00 53.00 84 LYS A C 1
ATOM 695 O O . LYS A 1 84 ? 37.766 -9.833 5.431 1.00 53.00 84 LYS A O 1
ATOM 700 N N . ARG A 1 85 ? 37.033 -7.714 5.373 1.00 53.75 85 ARG A N 1
ATOM 701 C CA . ARG A 1 85 ? 38.364 -7.071 5.394 1.00 53.75 85 ARG A CA 1
ATOM 702 C C . ARG A 1 85 ? 38.825 -6.669 6.798 1.00 53.75 85 ARG A C 1
ATOM 704 O O . ARG A 1 85 ? 40.026 -6.501 6.983 1.00 53.75 85 ARG A O 1
ATOM 711 N N . ARG A 1 86 ? 37.908 -6.517 7.762 1.00 52.59 86 ARG A N 1
ATOM 712 C CA . ARG A 1 86 ? 38.239 -6.193 9.161 1.00 52.59 86 ARG A CA 1
ATOM 713 C C . ARG A 1 86 ? 38.722 -7.421 9.935 1.00 52.59 86 ARG A C 1
ATOM 715 O O . ARG A 1 86 ? 39.716 -7.319 10.631 1.00 52.59 86 ARG A O 1
ATOM 722 N N . GLU A 1 87 ? 38.131 -8.586 9.683 1.00 54.31 87 GLU A N 1
ATOM 723 C CA . GLU A 1 87 ? 38.506 -9.864 10.323 1.00 54.31 87 GLU A CA 1
ATOM 724 C C . GLU A 1 87 ? 39.864 -10.441 9.869 1.00 54.31 87 GLU A C 1
ATOM 726 O O . GLU A 1 87 ? 40.302 -11.458 10.384 1.00 54.31 87 GLU A O 1
ATOM 731 N N . ARG A 1 88 ? 40.539 -9.834 8.881 1.00 54.62 88 ARG A N 1
ATOM 732 C CA . ARG A 1 88 ? 41.877 -10.265 8.415 1.00 54.62 88 ARG A CA 1
ATOM 733 C C . ARG A 1 88 ? 43.023 -9.386 8.930 1.00 54.62 88 ARG A C 1
ATOM 735 O O . ARG A 1 88 ? 44.144 -9.520 8.444 1.00 54.62 88 ARG A O 1
ATOM 742 N N . ARG A 1 89 ? 42.735 -8.421 9.808 1.00 54.59 89 ARG A N 1
ATOM 743 C CA . ARG A 1 89 ? 43.718 -7.479 10.377 1.00 54.59 89 ARG A CA 1
ATOM 744 C C . ARG A 1 89 ? 43.794 -7.525 11.910 1.00 54.59 89 ARG A C 1
ATOM 746 O O . ARG A 1 89 ? 44.483 -6.684 12.479 1.00 54.59 89 ARG A O 1
ATOM 753 N N . GLU A 1 90 ? 43.122 -8.485 12.535 1.00 48.03 90 GLU A N 1
ATO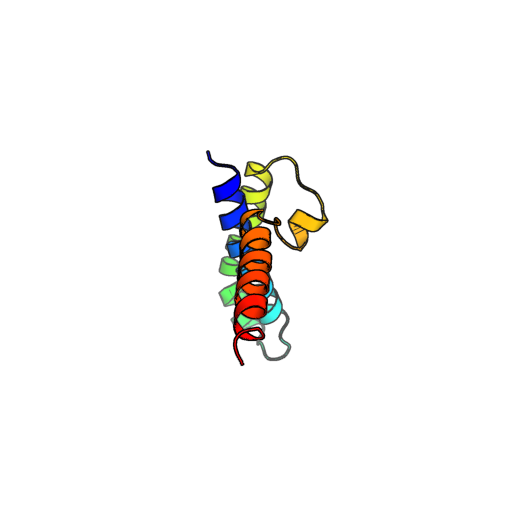M 754 C CA . GLU A 1 90 ? 43.314 -8.892 13.936 1.00 48.03 90 GLU A CA 1
ATOM 755 C C . GLU A 1 90 ? 43.986 -10.268 13.950 1.00 48.03 90 GLU A C 1
ATOM 757 O O . GLU A 1 90 ? 44.854 -10.479 14.823 1.00 48.03 90 GLU A O 1
#

Radius of gyration: 18.96 Å; chains: 1; bounding box: 60×20×37 Å

pLDDT: mean 83.71, std 17.81, range [46.62, 97.62]

Foldseek 3Di:
DDLLVLLVVLQVLLVVLVVVVVVLPDPPDDVVVSVVCVVVNVVSVVSNVVSCVVNPDDDPCCSNPGDDDPVVVVVVVVVVVVVVVVVVPD

Secondary structure (DSSP, 8-state):
--HHHHHHHHHHHHHHHHHHHHHHT-TT--HHHHHHHHHHHHHHHHHHHHHHHHH-S--HHHHHH----HHHHHHHHHHHHHHHHHTT--